Protein AF-C3Y7S8-F1 (afdb_monomer)

Radius of gyration: 13.26 Å; Cα contacts (8 Å, |Δi|>4): 132; chains: 1; bounding box: 31×28×32 Å

Secondary structure (DSSP, 8-state):
--EEEE-TTS-EE---TTPPTT-SS-HHHHTT-SSTTSGGGS-SSS----------GGGPSP-EEEE----STT-------PPP----

Sequence (88 aa):
PYAWWVTWDGRQADYWGGASPGSGQCACGQSGTCSGRCNCAVNNSTWREDSGFLSHKDDLPVTQLRFGDTGDSGEEGYYTLGKLICYP

Foldseek 3Di:
DQKFFAFPVGDTFQEDAPDDTPLNAYNCLVVVNEDHRHVVVDPDLDDDDGDHDPPPPRRDDTPDIGHHPQPDPSDDDDDDDDDDDDDD

Organism: Branchios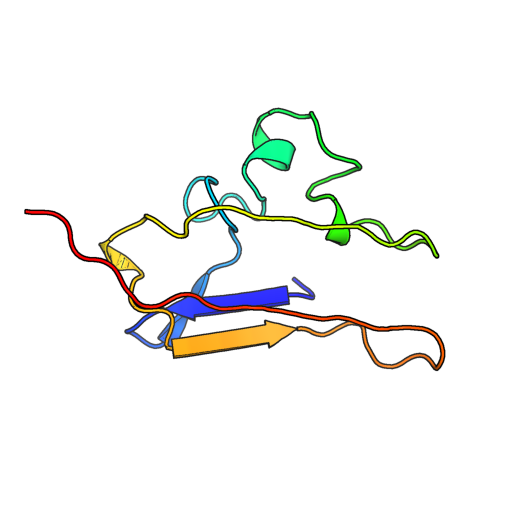toma floridae (NCBI:txid7739)

Mean predicted aligned error: 2.87 Å

Solvent-accessible surface area (backbone atoms only — not comparable to full-atom values): 5693 Å² total; per-residue (Å²): 127,58,53,40,36,24,23,63,87,70,45,82,40,50,37,38,21,66,33,56,88,80,61,62,22,22,37,42,23,78,70,64,75,32,58,63,53,24,37,68,71,50,96,64,100,65,93,63,72,75,76,65,54,84,72,64,67,94,44,50,55,76,71,45,81,45,80,52,87,61,84,55,101,84,47,81,87,86,87,86,81,79,80,89,81,84,78,136

Structure (mmCIF, N/CA/C/O backbone):
data_AF-C3Y7S8-F1
#
_entry.id   AF-C3Y7S8-F1
#
loop_
_atom_site.group_PDB
_atom_site.id
_atom_site.type_symbol
_atom_site.label_atom_id
_atom_site.label_alt_id
_atom_site.label_comp_id
_atom_site.label_asym_id
_atom_site.label_entity_id
_atom_site.label_seq_id
_atom_site.pdbx_PDB_ins_code
_atom_site.Cartn_x
_atom_site.Cartn_y
_atom_site.Cartn_z
_atom_site.occupancy
_atom_site.B_iso_or_equiv
_atom_site.auth_seq_id
_atom_site.auth_comp_id
_atom_site.auth_asym_id
_atom_site.auth_atom_id
_atom_site.pdbx_PDB_model_num
ATOM 1 N N . PRO A 1 1 ? -5.102 -11.027 -7.411 1.00 75.12 1 PRO A N 1
ATOM 2 C CA . PRO A 1 1 ? -4.097 -9.937 -7.370 1.00 75.12 1 PRO A CA 1
ATOM 3 C C . PRO A 1 1 ? -2.801 -10.505 -6.792 1.00 75.12 1 PRO A C 1
ATOM 5 O O . PRO A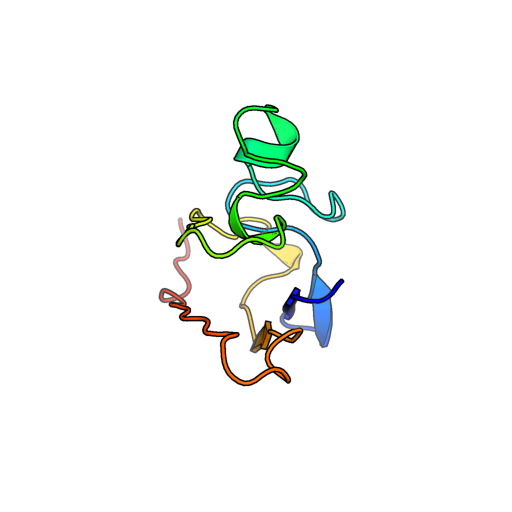 1 1 ? -2.890 -11.389 -5.945 1.00 75.12 1 PRO A O 1
ATOM 8 N N . TYR A 1 2 ? -1.638 -10.046 -7.255 1.00 88.44 2 TYR A N 1
ATOM 9 C CA . TYR A 1 2 ? -0.351 -10.517 -6.727 1.00 88.44 2 TYR A CA 1
ATOM 10 C C . TYR A 1 2 ? 0.003 -9.875 -5.382 1.00 88.44 2 TYR A C 1
ATOM 12 O O . TYR A 1 2 ? 0.734 -10.466 -4.601 1.00 88.44 2 TYR A O 1
ATOM 20 N N . ALA A 1 3 ? -0.591 -8.721 -5.067 1.00 93.25 3 ALA A N 1
ATOM 21 C CA . ALA A 1 3 ? -0.489 -8.080 -3.764 1.00 93.25 3 ALA A CA 1
ATOM 22 C C . ALA A 1 3 ? -1.872 -7.684 -3.231 1.00 93.25 3 ALA A C 1
ATOM 24 O O . ALA A 1 3 ? -2.729 -7.229 -3.993 1.00 93.25 3 ALA A O 1
ATOM 25 N N . TRP A 1 4 ? -2.089 -7.858 -1.929 1.00 96.38 4 TRP A N 1
ATOM 26 C CA . TRP A 1 4 ? -3.288 -7.410 -1.215 1.00 96.38 4 TRP A CA 1
ATOM 27 C C . TRP A 1 4 ? -3.001 -7.237 0.280 1.00 96.38 4 TRP A C 1
ATOM 29 O O . TRP A 1 4 ? -1.970 -7.684 0.791 1.00 96.38 4 TRP A O 1
ATOM 39 N N . TRP A 1 5 ? -3.930 -6.620 1.003 1.00 97.88 5 TRP A N 1
ATOM 40 C CA . TRP A 1 5 ? -3.895 -6.569 2.462 1.00 97.88 5 TRP A CA 1
ATOM 41 C C . TRP A 1 5 ? -5.135 -7.230 3.058 1.00 97.88 5 TRP A C 1
ATOM 43 O O . TRP A 1 5 ? -6.125 -7.483 2.369 1.00 97.88 5 TRP A O 1
ATOM 53 N N . VAL A 1 6 ? -5.042 -7.604 4.330 1.00 98.44 6 VAL A N 1
ATOM 54 C CA . VAL A 1 6 ? -6.101 -8.325 5.040 1.00 98.44 6 VAL A CA 1
ATOM 55 C C . VAL A 1 6 ? -6.722 -7.405 6.081 1.00 98.44 6 VAL A C 1
ATOM 57 O O . VAL A 1 6 ? -6.004 -6.788 6.874 1.00 98.44 6 VAL A O 1
ATOM 60 N N . THR A 1 7 ? -8.048 -7.311 6.054 1.00 98.50 7 THR A N 1
ATOM 61 C CA . THR A 1 7 ? -8.854 -6.494 6.967 1.00 98.50 7 THR A CA 1
ATOM 62 C C . THR A 1 7 ? -8.878 -7.088 8.379 1.00 98.50 7 THR A C 1
ATOM 64 O O . THR A 1 7 ? -8.391 -8.201 8.621 1.00 98.50 7 THR A O 1
ATOM 67 N N . TRP A 1 8 ? -9.455 -6.357 9.335 1.00 98.12 8 TRP A N 1
ATOM 68 C CA . TRP A 1 8 ? -9.583 -6.808 10.728 1.00 98.12 8 TRP A CA 1
ATOM 69 C C . TRP A 1 8 ? -10.398 -8.101 10.886 1.00 98.12 8 TRP A C 1
ATOM 71 O O . TRP A 1 8 ? -10.116 -8.897 11.780 1.00 98.12 8 TRP A O 1
ATOM 81 N N . ASP A 1 9 ? -11.375 -8.324 10.006 1.00 98.38 9 ASP A N 1
ATOM 82 C CA . ASP A 1 9 ? -12.250 -9.500 9.975 1.00 98.38 9 ASP A CA 1
ATOM 83 C C . ASP A 1 9 ? -11.765 -10.594 9.007 1.00 98.38 9 ASP A C 1
ATOM 85 O O . ASP A 1 9 ? -12.478 -11.562 8.745 1.00 98.38 9 ASP A O 1
ATOM 89 N N . GLY A 1 10 ? -10.540 -10.475 8.485 1.00 98.19 10 GLY A N 1
ATOM 90 C CA . GLY A 1 10 ? -9.907 -11.510 7.667 1.00 98.19 10 GLY A CA 1
ATOM 91 C C . GLY A 1 10 ? -10.292 -11.494 6.187 1.00 98.19 10 GLY A C 1
ATOM 92 O O . GLY A 1 10 ? -9.863 -12.380 5.443 1.00 98.19 10 GLY A O 1
ATOM 93 N N . ARG A 1 11 ? -11.068 -10.505 5.729 1.00 97.94 11 ARG A N 1
ATOM 94 C CA . ARG A 1 11 ? -11.351 -10.325 4.302 1.00 97.94 11 ARG A CA 1
ATOM 95 C C . ARG A 1 11 ? -10.114 -9.820 3.570 1.00 97.94 11 ARG A C 1
ATOM 97 O O . ARG A 1 11 ? -9.249 -9.137 4.115 1.00 97.94 11 ARG A O 1
ATOM 104 N N . GLN A 1 12 ? -10.047 -10.159 2.292 1.00 97.69 12 GLN A N 1
ATOM 105 C CA . GLN A 1 12 ? -9.049 -9.622 1.382 1.00 97.69 12 GLN A CA 1
ATOM 106 C C . GLN A 1 12 ? -9.507 -8.255 0.860 1.00 97.69 12 GLN A C 1
ATOM 108 O O . GLN A 1 12 ? -10.581 -8.152 0.271 1.00 97.69 12 GLN A O 1
ATOM 113 N N . ALA A 1 13 ? -8.663 -7.239 1.031 1.00 97.62 13 ALA A N 1
ATOM 114 C CA . ALA A 1 13 ? -8.815 -5.916 0.442 1.00 97.62 13 ALA A CA 1
ATOM 115 C C . ALA A 1 13 ? -7.777 -5.723 -0.675 1.00 97.62 13 ALA A C 1
ATOM 117 O O . ALA A 1 13 ? -6.578 -5.933 -0.484 1.00 97.62 13 ALA A O 1
ATOM 118 N N . ASP A 1 14 ? -8.247 -5.358 -1.867 1.00 95.12 14 ASP A N 1
ATOM 119 C CA . ASP A 1 14 ? -7.465 -5.309 -3.110 1.00 95.12 14 ASP A CA 1
ATOM 120 C C . ASP A 1 14 ? -7.171 -3.886 -3.614 1.00 95.12 14 ASP A C 1
ATOM 122 O O . ASP A 1 14 ? -6.584 -3.706 -4.681 1.00 95.12 14 ASP A O 1
ATOM 126 N N . TYR A 1 15 ? -7.563 -2.877 -2.843 1.00 96.50 15 TYR A N 1
ATOM 127 C CA . TYR A 1 15 ? -7.321 -1.465 -3.104 1.00 96.50 15 TYR A CA 1
ATOM 128 C C . TYR A 1 15 ? -6.217 -0.937 -2.183 1.00 96.50 15 TYR A C 1
ATOM 130 O O . TYR A 1 15 ? -6.027 -1.434 -1.074 1.00 96.50 15 TYR A O 1
ATOM 138 N N . TRP A 1 16 ? -5.491 0.082 -2.625 1.00 96.44 16 TRP A N 1
ATOM 139 C CA . TRP A 1 16 ? -4.311 0.608 -1.936 1.00 96.44 16 TRP A CA 1
ATOM 140 C C . TRP A 1 16 ? -4.472 2.087 -1.579 1.00 96.44 16 TRP A C 1
ATOM 142 O O . TRP A 1 16 ? -5.534 2.672 -1.782 1.00 96.44 16 TRP A O 1
ATOM 152 N N . GLY A 1 17 ? -3.429 2.685 -0.996 1.00 95.81 17 GLY A N 1
ATOM 153 C CA . GLY A 1 17 ? -3.448 4.035 -0.433 1.00 95.81 17 GLY A CA 1
ATOM 154 C C . GLY A 1 17 ? -4.225 5.060 -1.271 1.00 95.81 17 GLY A C 1
ATOM 155 O O . GLY A 1 17 ? -3.945 5.254 -2.453 1.00 95.81 17 GLY A O 1
ATOM 156 N N . GLY A 1 18 ? -5.215 5.701 -0.643 1.00 95.25 18 GLY A N 1
ATOM 157 C CA . GLY A 1 18 ? -6.072 6.732 -1.233 1.00 95.25 18 GLY A CA 1
ATOM 158 C C . GLY A 1 18 ? -7.106 6.247 -2.257 1.00 95.25 18 GLY A C 1
ATOM 159 O O . GLY A 1 18 ? -7.840 7.082 -2.781 1.00 95.25 18 GLY A O 1
ATOM 160 N N . ALA A 1 19 ? -7.191 4.944 -2.537 1.00 96.88 19 ALA A N 1
ATOM 161 C CA . ALA A 1 19 ? -8.170 4.402 -3.469 1.00 96.88 19 ALA A CA 1
ATOM 162 C C . ALA A 1 19 ? -9.499 4.013 -2.811 1.00 96.88 19 ALA A C 1
ATOM 164 O O . ALA A 1 19 ? -9.575 3.742 -1.612 1.00 96.88 19 ALA A O 1
ATOM 165 N N . SER A 1 20 ? -10.558 3.938 -3.618 1.00 96.69 20 SER A N 1
ATOM 166 C CA . SER A 1 20 ? -11.871 3.454 -3.176 1.00 96.69 20 SER A CA 1
ATOM 167 C C . SER A 1 20 ? -11.861 1.940 -2.884 1.00 96.69 20 SER A C 1
ATOM 169 O O . SER A 1 20 ? -11.228 1.194 -3.642 1.00 96.69 20 SER A O 1
ATOM 171 N N . PRO A 1 21 ? -12.596 1.459 -1.859 1.00 96.56 21 PRO A N 1
ATOM 172 C CA . PRO A 1 21 ? -12.752 0.030 -1.589 1.00 96.56 21 PRO A CA 1
ATOM 173 C C . PRO A 1 21 ? -13.235 -0.763 -2.806 1.00 96.56 21 PRO A C 1
ATOM 175 O O . PRO A 1 21 ? -14.123 -0.313 -3.529 1.00 96.56 21 PRO A O 1
ATOM 178 N N . GLY A 1 22 ? -12.633 -1.930 -3.0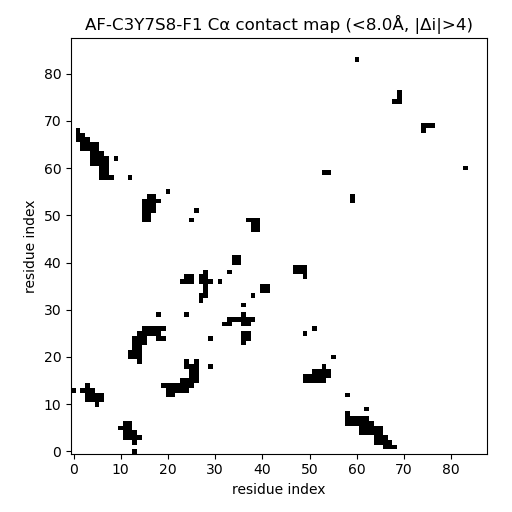49 1.00 94.75 22 GLY A N 1
ATOM 179 C CA . GLY A 1 22 ? -12.962 -2.804 -4.184 1.00 94.75 22 GLY A CA 1
ATOM 180 C C . GLY A 1 22 ? -12.517 -2.286 -5.557 1.00 94.75 22 GLY A C 1
ATOM 181 O O . GLY A 1 22 ? -12.866 -2.873 -6.579 1.00 94.75 22 GLY A O 1
ATOM 182 N N . SER A 1 23 ? -11.765 -1.181 -5.620 1.00 95.75 23 SER A N 1
ATOM 183 C CA . SER A 1 23 ? -11.304 -0.615 -6.895 1.00 95.75 23 SER A CA 1
ATOM 184 C C . SER A 1 23 ? -10.218 -1.443 -7.585 1.00 95.75 23 SER A C 1
ATOM 186 O O . SER A 1 23 ? -9.955 -1.209 -8.768 1.00 95.75 23 SER A O 1
ATOM 188 N N . GLY A 1 24 ? -9.558 -2.357 -6.861 1.00 95.25 24 GLY A N 1
ATOM 189 C CA . GLY A 1 24 ? -8.396 -3.100 -7.356 1.00 95.25 24 GLY A CA 1
ATOM 190 C C . GLY A 1 24 ? -7.205 -2.207 -7.736 1.00 95.25 24 GLY A C 1
ATOM 191 O O . GLY A 1 24 ? -6.384 -2.606 -8.567 1.00 95.25 24 GLY A O 1
ATOM 192 N N . GLN A 1 25 ? -7.170 -0.969 -7.230 1.00 96.06 25 GLN A N 1
ATOM 193 C CA . GLN A 1 25 ? -6.264 0.103 -7.645 1.00 96.06 25 GLN A CA 1
ATOM 194 C C . GLN A 1 25 ? -5.738 0.887 -6.434 1.00 96.06 25 GLN A C 1
ATOM 196 O O . GLN A 1 25 ? -6.198 0.732 -5.307 1.00 96.06 25 GLN A O 1
ATOM 201 N N . CYS A 1 26 ? -4.766 1.750 -6.686 1.00 96.56 26 CYS A N 1
ATOM 202 C CA . CYS A 1 26 ? -4.239 2.796 -5.809 1.00 96.56 26 CYS A CA 1
ATOM 203 C C . CYS A 1 26 ? -4.761 4.156 -6.299 1.00 96.56 26 CYS A C 1
ATOM 205 O O . CYS A 1 26 ? -5.319 4.252 -7.398 1.00 96.56 26 CYS A O 1
ATOM 207 N N . ALA A 1 27 ? -4.573 5.218 -5.507 1.00 96.62 27 ALA A N 1
ATOM 208 C CA . ALA A 1 27 ? -5.092 6.551 -5.834 1.00 96.62 27 ALA A CA 1
ATOM 209 C C . ALA A 1 27 ? -4.726 7.006 -7.257 1.00 96.62 27 ALA A C 1
ATOM 211 O O . ALA A 1 27 ? -5.585 7.443 -8.021 1.00 96.62 27 ALA A O 1
ATOM 212 N N . CYS A 1 28 ? -3.460 6.835 -7.639 1.00 97.06 28 CYS A N 1
ATOM 213 C CA . CYS A 1 28 ? -2.965 7.237 -8.950 1.00 97.06 28 CYS A CA 1
ATOM 214 C C . CYS A 1 28 ? -3.504 6.383 -10.114 1.00 97.06 28 CYS A C 1
ATOM 216 O O . CYS A 1 28 ? -3.537 6.847 -11.254 1.00 97.06 28 CYS A O 1
ATOM 218 N N . GLY A 1 29 ? -3.915 5.140 -9.842 1.00 96.75 29 GLY A N 1
ATOM 219 C CA . GLY A 1 29 ? -4.595 4.280 -10.806 1.00 96.75 29 GLY A CA 1
ATOM 220 C C . GLY A 1 29 ? -5.969 4.833 -11.146 1.00 96.75 29 GLY A C 1
ATOM 221 O O . GLY A 1 29 ? -6.306 4.997 -12.315 1.00 96.75 29 GLY A O 1
ATOM 222 N N . GLN A 1 30 ? -6.717 5.238 -10.116 1.00 96.81 30 GLN A N 1
ATOM 223 C CA . GLN A 1 30 ? -8.024 5.865 -10.297 1.00 96.81 30 GLN A CA 1
ATOM 224 C C . GLN A 1 30 ? -7.938 7.231 -10.991 1.00 96.81 30 GLN A C 1
ATOM 226 O O . GLN A 1 30 ? -8.833 7.568 -11.762 1.00 96.81 30 GLN A O 1
ATOM 231 N N . SER A 1 31 ? -6.875 8.010 -10.757 1.00 97.19 31 SER A N 1
ATOM 232 C CA . SER A 1 31 ? -6.653 9.281 -11.464 1.00 97.19 31 SER A CA 1
ATOM 233 C C . SER A 1 31 ? -5.967 9.131 -12.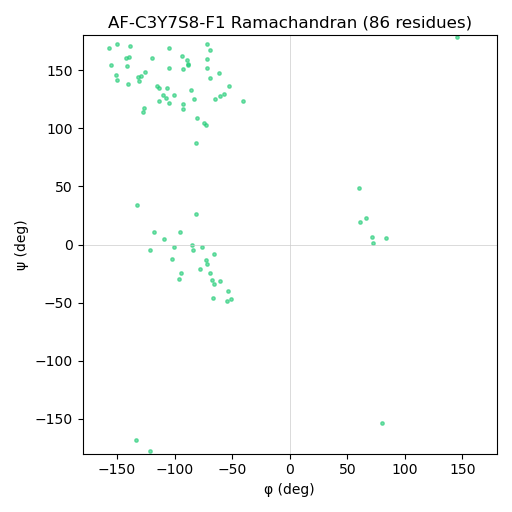825 1.00 97.19 31 SER A C 1
ATOM 235 O O . SER A 1 31 ? -5.811 10.129 -13.526 1.00 97.19 31 SER A O 1
ATOM 237 N N . GLY A 1 32 ? -5.540 7.924 -13.212 1.00 96.94 32 GLY A N 1
ATOM 238 C CA . GLY A 1 32 ? -4.837 7.677 -14.476 1.00 96.94 32 GLY A CA 1
ATOM 239 C C . GLY A 1 32 ? -3.453 8.329 -14.565 1.00 96.94 32 GLY A C 1
ATOM 240 O O . GLY A 1 32 ? -2.960 8.582 -15.660 1.00 96.94 32 GLY A O 1
ATOM 241 N N . THR A 1 33 ? -2.827 8.633 -13.427 1.00 96.81 33 THR A N 1
ATOM 242 C CA . THR A 1 33 ? -1.515 9.302 -13.355 1.00 96.81 33 THR A CA 1
ATOM 243 C C . THR A 1 33 ? -0.364 8.337 -13.083 1.00 96.81 33 THR A C 1
ATOM 245 O O . THR A 1 33 ? 0.788 8.759 -13.011 1.00 96.81 33 THR A O 1
ATOM 248 N N . CYS A 1 34 ? -0.666 7.052 -12.905 1.00 96.12 34 CYS A N 1
ATOM 249 C CA . CYS A 1 34 ? 0.315 5.998 -12.696 1.00 96.12 34 CYS A CA 1
ATOM 250 C C . CYS A 1 34 ? 0.721 5.297 -13.989 1.00 96.12 34 CYS A C 1
ATOM 252 O O . CYS A 1 34 ? 0.022 5.328 -15.002 1.00 96.12 34 CYS A O 1
ATOM 254 N N . SER A 1 35 ? 1.851 4.593 -13.930 1.00 93.94 35 SER A N 1
ATOM 255 C CA . SER A 1 35 ? 2.147 3.583 -14.944 1.00 93.94 35 SER A CA 1
ATOM 256 C C . SER A 1 35 ? 1.224 2.383 -14.694 1.00 93.94 35 SER A C 1
ATOM 258 O O . SER A 1 35 ? 1.456 1.635 -13.759 1.00 93.94 35 SER A O 1
ATOM 260 N N . GLY A 1 36 ? 0.154 2.208 -15.474 1.00 92.06 36 GLY A N 1
ATOM 261 C CA . GLY A 1 36 ? -0.790 1.089 -15.309 1.00 92.06 36 GLY A CA 1
ATOM 262 C C . GLY A 1 36 ? -1.828 1.281 -14.190 1.00 92.06 36 GLY A C 1
ATOM 263 O O . GLY A 1 36 ? -2.202 2.404 -13.868 1.00 92.06 36 GLY A O 1
ATOM 264 N N . ARG A 1 37 ? -2.333 0.172 -13.614 1.00 93.62 37 ARG A N 1
ATOM 265 C CA . ARG A 1 37 ? -3.335 0.206 -12.518 1.00 93.62 37 ARG A CA 1
ATOM 266 C C . ARG A 1 37 ? -2.775 0.781 -11.218 1.00 93.62 37 ARG A C 1
ATOM 268 O O . ARG A 1 37 ? -3.526 1.352 -10.441 1.00 93.62 37 ARG A O 1
ATOM 275 N N . CYS A 1 38 ? -1.483 0.574 -11.005 1.00 95.81 38 CYS A N 1
ATOM 276 C CA . CYS A 1 38 ? -0.651 1.113 -9.942 1.00 95.81 38 CYS A CA 1
ATOM 277 C C . CYS A 1 38 ? 0.785 1.119 -10.427 1.00 95.81 38 CYS A C 1
ATOM 279 O O . CYS A 1 38 ? 1.120 0.288 -11.272 1.00 95.81 38 CYS A O 1
ATOM 281 N N . ASN A 1 39 ? 1.629 1.999 -9.892 1.00 96.19 39 ASN A N 1
ATOM 282 C CA . ASN A 1 39 ? 3.024 2.069 -10.311 1.00 96.19 39 ASN A CA 1
ATOM 283 C C . ASN A 1 39 ? 3.697 0.695 -10.183 1.00 96.19 39 ASN A C 1
ATOM 285 O O . ASN A 1 39 ? 4.274 0.209 -11.152 1.00 96.19 39 ASN A O 1
ATOM 289 N N . CYS A 1 40 ? 3.550 0.019 -9.044 1.00 94.31 40 CYS A N 1
ATOM 290 C CA . CYS A 1 40 ? 4.150 -1.294 -8.797 1.00 94.31 40 CYS A CA 1
ATOM 291 C C . CYS A 1 40 ? 3.433 -2.456 -9.507 1.00 94.31 40 CYS A C 1
ATOM 293 O O . CYS A 1 40 ? 3.878 -3.592 -9.409 1.00 94.31 40 CYS A O 1
ATOM 295 N N . ALA A 1 41 ? 2.340 -2.205 -10.237 1.00 93.12 41 ALA A N 1
ATOM 296 C CA . ALA A 1 41 ? 1.657 -3.234 -11.028 1.00 93.12 41 ALA A CA 1
ATOM 297 C C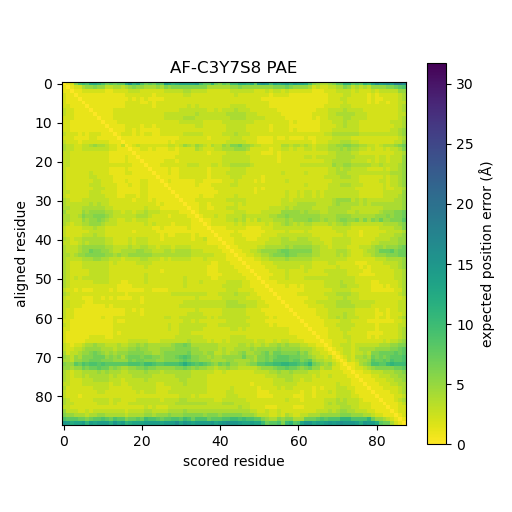 . ALA A 1 41 ? 2.278 -3.438 -12.424 1.00 93.12 41 ALA A C 1
ATOM 299 O O . ALA A 1 41 ? 1.780 -4.247 -13.209 1.00 93.12 41 ALA A O 1
ATOM 300 N N . VAL A 1 42 ? 3.325 -2.684 -12.770 1.00 93.62 42 VAL A N 1
ATOM 301 C CA . VAL A 1 42 ? 4.032 -2.803 -14.050 1.00 93.62 42 VAL A CA 1
ATOM 302 C C . VAL A 1 42 ? 5.206 -3.758 -13.908 1.00 93.62 42 VAL A C 1
ATOM 304 O O . VAL A 1 42 ? 6.130 -3.486 -13.148 1.00 93.62 42 VAL A O 1
ATOM 307 N N . ASN A 1 43 ? 5.207 -4.823 -14.709 1.00 91.19 43 ASN A N 1
ATOM 308 C CA . ASN A 1 43 ? 6.299 -5.790 -14.756 1.00 91.19 43 ASN A CA 1
ATOM 309 C C . ASN A 1 43 ? 7.445 -5.280 -15.650 1.00 91.19 43 ASN A C 1
ATOM 311 O O . ASN A 1 43 ? 7.468 -5.516 -16.861 1.00 91.19 43 ASN A O 1
ATOM 315 N N . ASN A 1 44 ? 8.363 -4.509 -15.069 1.00 91.50 44 ASN A N 1
ATOM 316 C CA . ASN A 1 44 ? 9.634 -4.158 -15.694 1.00 91.50 44 ASN A CA 1
ATOM 317 C C . ASN A 1 44 ? 10.721 -3.935 -14.622 1.00 91.50 44 ASN A C 1
A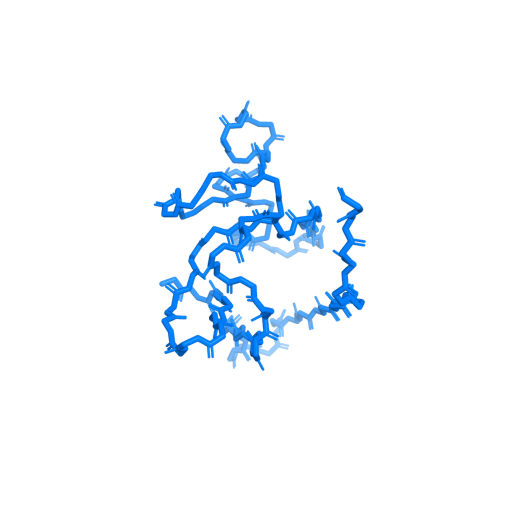TOM 319 O O . ASN A 1 44 ? 10.428 -3.844 -13.437 1.00 91.50 44 ASN A O 1
ATOM 323 N N . SER A 1 45 ? 11.976 -3.765 -15.038 1.00 90.88 45 SER A N 1
ATOM 324 C CA . SER A 1 45 ? 13.119 -3.604 -14.123 1.00 90.88 45 SER A CA 1
ATOM 325 C C . SER A 1 45 ? 13.301 -2.179 -13.568 1.00 90.88 45 SER A C 1
ATOM 327 O O . SER A 1 45 ? 14.422 -1.753 -13.297 1.00 90.88 45 SER A O 1
ATOM 329 N N . THR A 1 46 ? 12.231 -1.384 -13.472 1.00 94.31 46 THR A N 1
ATOM 330 C CA . THR A 1 46 ? 12.276 -0.021 -12.920 1.00 94.31 46 THR A CA 1
ATOM 331 C C . THR A 1 46 ? 11.678 -0.007 -11.521 1.00 94.31 46 THR A C 1
ATOM 333 O O . THR A 1 46 ? 10.496 -0.308 -11.361 1.00 94.31 46 THR A O 1
ATOM 336 N N . TRP A 1 47 ? 12.464 0.426 -10.531 1.00 95.19 47 TRP A N 1
ATOM 337 C CA . TRP A 1 47 ? 11.966 0.679 -9.180 1.00 95.19 47 TRP A CA 1
ATOM 338 C C . TRP A 1 47 ? 10.820 1.686 -9.203 1.00 95.19 47 TRP A C 1
ATOM 340 O O . TRP A 1 47 ? 10.918 2.764 -9.795 1.00 95.19 47 TRP A O 1
ATOM 350 N N . ARG A 1 48 ? 9.724 1.313 -8.551 1.00 96.00 48 ARG A N 1
ATOM 351 C CA . ARG A 1 48 ? 8.500 2.096 -8.466 1.00 96.00 48 ARG A CA 1
ATOM 352 C C . ARG A 1 48 ? 7.919 2.003 -7.068 1.00 96.00 48 ARG A C 1
ATOM 354 O O . ARG A 1 48 ? 8.264 1.110 -6.301 1.00 96.00 48 ARG A O 1
ATOM 361 N N . GLU A 1 49 ? 7.049 2.953 -6.760 1.00 95.62 49 GLU A N 1
ATOM 362 C CA . GLU A 1 49 ? 6.402 3.058 -5.463 1.00 95.62 49 GLU A CA 1
ATOM 363 C C . GLU A 1 49 ? 4.938 3.458 -5.645 1.00 95.62 49 GLU A C 1
ATOM 365 O O . GLU A 1 49 ? 4.607 4.348 -6.437 1.00 95.62 49 GLU A O 1
ATOM 370 N N . ASP A 1 50 ? 4.074 2.816 -4.867 1.00 96.00 50 ASP A N 1
ATOM 371 C CA . ASP A 1 50 ? 2.737 3.295 -4.552 1.00 96.00 50 ASP A CA 1
ATOM 372 C C . ASP A 1 50 ? 2.699 3.629 -3.058 1.00 96.00 50 ASP A C 1
ATOM 374 O O . ASP A 1 50 ? 3.171 2.855 -2.225 1.00 96.00 50 ASP A O 1
ATOM 378 N N . SER A 1 51 ? 2.124 4.775 -2.704 1.00 95.69 51 SER A N 1
ATOM 379 C CA . SER A 1 51 ? 2.022 5.224 -1.317 1.00 95.69 51 SER A CA 1
ATOM 380 C C . SER A 1 51 ? 0.691 5.925 -1.053 1.00 95.69 51 SER A C 1
ATOM 382 O O . SER A 1 51 ? -0.017 6.344 -1.971 1.00 95.69 51 SER A O 1
ATOM 384 N N . GLY A 1 52 ? 0.313 6.014 0.222 1.00 96.12 52 GLY A N 1
ATOM 385 C CA . GLY A 1 52 ? -0.911 6.681 0.657 1.00 96.12 52 GLY A CA 1
ATOM 386 C C . GLY A 1 52 ? -1.568 6.008 1.858 1.00 96.12 52 GLY A C 1
ATOM 387 O O . GLY A 1 52 ? -1.108 4.983 2.357 1.00 96.12 52 GLY A O 1
ATOM 388 N N . PHE A 1 53 ? -2.673 6.592 2.322 1.00 96.38 53 PHE A N 1
ATOM 389 C CA . PHE A 1 53 ? -3.424 6.081 3.468 1.00 96.38 53 PHE A CA 1
ATOM 390 C C . PHE A 1 53 ? -4.440 5.017 3.063 1.00 96.38 53 PHE A C 1
ATOM 392 O O . PHE A 1 53 ? -5.252 5.232 2.164 1.00 96.38 53 PHE A O 1
ATOM 399 N N . LEU A 1 54 ? -4.466 3.911 3.801 1.00 97.31 54 LEU A N 1
ATOM 400 C CA . LEU A 1 54 ? -5.640 3.049 3.881 1.00 97.31 54 LEU A CA 1
ATOM 401 C C . LEU A 1 54 ? -6.604 3.698 4.878 1.00 97.31 54 LEU A C 1
ATOM 403 O O . LEU A 1 54 ? -6.297 3.773 6.065 1.00 97.31 54 LEU A O 1
ATOM 407 N N . SER A 1 55 ? -7.718 4.245 4.391 1.00 95.38 55 SER A N 1
ATOM 408 C CA . SER A 1 55 ? -8.593 5.134 5.175 1.00 95.38 55 SER A CA 1
ATOM 409 C C . SER A 1 55 ? -10.034 4.645 5.321 1.00 95.38 55 SER A C 1
ATOM 411 O O . SER A 1 55 ? -10.818 5.264 6.041 1.00 95.38 55 SER A O 1
ATOM 413 N N . HIS A 1 56 ? -10.410 3.539 4.671 1.00 96.50 56 HIS A N 1
ATOM 414 C CA . HIS A 1 56 ? -11.753 2.987 4.825 1.00 96.50 56 HIS A CA 1
ATOM 415 C C . HIS A 1 56 ? -11.891 2.307 6.190 1.00 96.50 56 HIS A C 1
ATOM 417 O O . HIS A 1 56 ? -11.359 1.223 6.423 1.00 96.50 56 HIS A O 1
ATOM 423 N N . LYS A 1 57 ? -12.587 2.991 7.099 1.00 95.69 57 LYS A N 1
ATOM 424 C CA . LYS A 1 57 ? -12.680 2.644 8.519 1.00 95.69 57 LYS A CA 1
ATOM 425 C C . LYS A 1 57 ? -13.138 1.207 8.773 1.00 95.69 57 LYS A C 1
ATOM 427 O O . LYS A 1 57 ? -12.589 0.566 9.661 1.00 95.69 57 LYS A O 1
ATOM 432 N N . ASP A 1 58 ? -14.097 0.719 7.994 1.00 96.69 58 ASP A N 1
ATOM 433 C CA . ASP A 1 58 ? -14.742 -0.579 8.227 1.00 96.69 58 ASP A CA 1
ATOM 434 C C . ASP A 1 58 ? -13.839 -1.777 7.891 1.00 96.69 58 ASP A C 1
ATOM 436 O O . ASP A 1 58 ? -14.120 -2.899 8.310 1.00 96.69 58 ASP A O 1
ATOM 440 N N . ASP A 1 59 ? -12.727 -1.535 7.192 1.00 98.00 59 ASP A N 1
ATOM 441 C CA . ASP A 1 59 ? -11.742 -2.551 6.818 1.00 98.00 59 ASP A CA 1
ATOM 442 C C . ASP A 1 59 ? -10.480 -2.514 7.707 1.00 98.00 59 ASP A C 1
ATOM 444 O O . ASP A 1 59 ? -9.686 -3.455 7.703 1.00 98.00 59 ASP A O 1
ATOM 448 N N . LEU A 1 60 ? -10.296 -1.464 8.515 1.00 97.88 60 LEU A N 1
ATOM 449 C CA . LEU A 1 60 ? -9.138 -1.285 9.400 1.00 97.88 60 LEU A CA 1
ATOM 450 C C . LEU A 1 60 ? -9.341 -1.934 10.785 1.00 97.88 60 LEU A C 1
ATOM 452 O O . LEU A 1 60 ? -10.473 -2.021 11.257 1.00 97.88 60 LEU A O 1
ATO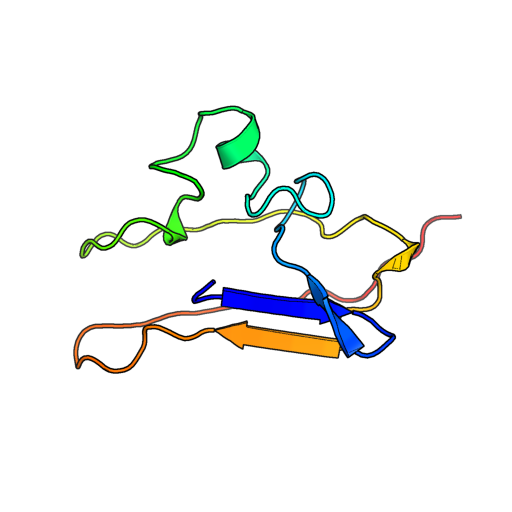M 456 N N . PRO A 1 61 ? -8.259 -2.297 11.508 1.00 98.06 61 PRO A N 1
ATOM 457 C CA . PRO A 1 61 ? -6.849 -2.235 11.107 1.00 98.06 61 PRO A CA 1
ATOM 458 C C . PRO A 1 61 ? -6.448 -3.271 10.053 1.00 98.06 61 PRO A C 1
ATOM 460 O O . PRO A 1 61 ? -7.053 -4.331 9.931 1.00 98.06 61 PRO A O 1
ATOM 463 N N . VAL A 1 62 ? -5.343 -2.986 9.360 1.00 98.31 62 VAL A N 1
ATOM 464 C CA . VAL A 1 62 ? -4.631 -3.984 8.555 1.00 98.31 62 VAL A CA 1
ATOM 465 C C . VAL A 1 62 ? -4.074 -5.061 9.482 1.00 98.31 62 VAL A C 1
ATOM 467 O O . VAL A 1 62 ? -3.318 -4.752 10.404 1.00 98.31 62 VAL A O 1
ATOM 470 N N . THR A 1 63 ? -4.405 -6.324 9.226 1.00 98.31 63 THR A N 1
ATOM 471 C CA . THR A 1 63 ? -3.876 -7.459 9.997 1.00 98.31 63 THR A CA 1
ATOM 472 C C . THR A 1 63 ? -2.676 -8.106 9.320 1.00 98.31 63 THR A C 1
ATOM 474 O O . THR A 1 63 ? -1.807 -8.649 10.002 1.00 98.31 63 THR A O 1
ATOM 477 N N . GLN A 1 64 ? -2.611 -8.065 7.985 1.00 98.12 64 GLN A N 1
ATOM 478 C CA . GL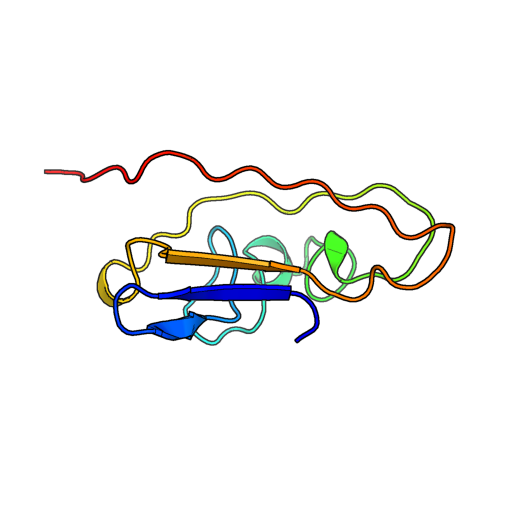N A 1 64 ? -1.531 -8.657 7.194 1.00 98.12 64 GLN A CA 1
ATOM 479 C C . GLN A 1 64 ? -1.333 -7.882 5.890 1.00 98.12 64 GLN A C 1
ATOM 481 O O . GLN A 1 64 ? -2.300 -7.432 5.275 1.00 98.12 64 GLN A O 1
ATOM 486 N N . LEU A 1 65 ? -0.083 -7.803 5.438 1.00 97.44 65 LEU A N 1
ATOM 487 C CA . LEU A 1 65 ? 0.264 -7.450 4.065 1.00 97.44 65 LEU A CA 1
ATOM 488 C C . LEU A 1 65 ? 0.745 -8.712 3.356 1.00 97.44 65 LEU A C 1
ATOM 490 O O . LEU A 1 65 ? 1.523 -9.480 3.923 1.00 97.44 65 LEU A O 1
ATOM 494 N N . ARG A 1 66 ? 0.261 -8.942 2.139 1.00 96.31 66 ARG A N 1
ATOM 495 C CA . ARG A 1 66 ? 0.601 -10.121 1.346 1.00 96.31 66 ARG A CA 1
ATOM 496 C C . ARG A 1 66 ? 1.082 -9.658 -0.015 1.00 96.31 66 ARG A C 1
ATOM 498 O O . ARG A 1 66 ? 0.314 -9.086 -0.781 1.00 96.31 66 ARG A O 1
ATOM 505 N N . PHE A 1 67 ? 2.354 -9.913 -0.280 1.00 94.25 67 PHE A N 1
ATOM 506 C CA . PHE A 1 67 ? 3.007 -9.641 -1.552 1.00 94.25 67 PHE A CA 1
ATOM 507 C C . PHE A 1 67 ? 3.427 -10.976 -2.166 1.00 94.25 67 PHE A C 1
ATOM 509 O O . PHE A 1 67 ? 3.894 -11.867 -1.456 1.00 94.25 67 PHE A O 1
ATOM 516 N N . GLY A 1 68 ? 3.199 -11.119 -3.462 1.00 92.06 68 GLY A N 1
ATOM 517 C CA . GLY A 1 68 ? 3.624 -12.238 -4.295 1.00 92.06 68 GLY A CA 1
ATOM 518 C C . GLY A 1 68 ? 4.234 -11.707 -5.587 1.00 92.06 68 GLY A C 1
ATOM 519 O O . GLY A 1 68 ? 4.461 -10.504 -5.688 1.00 92.06 68 GLY A O 1
ATOM 520 N N . ASP A 1 69 ? 4.459 -12.596 -6.559 1.00 89.12 69 ASP A N 1
ATOM 521 C CA . ASP A 1 69 ? 5.262 -12.283 -7.759 1.00 89.12 69 ASP A CA 1
ATOM 522 C C . ASP A 1 69 ? 6.698 -11.878 -7.365 1.00 89.12 69 ASP A C 1
ATOM 524 O O . ASP A 1 69 ? 7.205 -10.814 -7.702 1.00 89.12 69 ASP A O 1
ATOM 528 N N . THR A 1 70 ? 7.290 -12.707 -6.496 1.00 87.62 70 THR A N 1
ATOM 529 C CA . THR A 1 70 ? 8.660 -12.568 -5.972 1.00 87.62 70 THR A CA 1
ATOM 530 C C . THR A 1 70 ? 9.413 -13.904 -6.058 1.00 87.62 70 THR A C 1
ATOM 532 O O . THR A 1 70 ? 10.107 -14.303 -5.119 1.00 87.62 70 THR A O 1
ATOM 535 N N . GLY A 1 71 ? 9.133 -14.686 -7.099 1.00 87.25 71 GLY A N 1
ATOM 536 C CA . GLY A 1 71 ? 9.667 -16.031 -7.313 1.00 87.25 71 GLY A CA 1
ATOM 537 C C . GLY A 1 71 ? 10.920 -16.068 -8.187 1.00 87.25 71 GLY A C 1
ATOM 538 O O . GLY A 1 71 ? 11.714 -17.001 -8.049 1.00 87.25 71 GLY A O 1
ATOM 539 N N . ASP A 1 72 ? 11.113 -15.070 -9.048 1.00 90.94 72 ASP A N 1
ATOM 540 C CA . ASP A 1 72 ? 12.257 -14.994 -9.954 1.00 90.94 72 ASP A CA 1
ATOM 541 C C . ASP A 1 72 ? 13.455 -14.277 -9.307 1.00 90.94 72 ASP A C 1
ATOM 543 O O . ASP A 1 72 ? 13.325 -13.440 -8.415 1.00 90.94 72 ASP A O 1
ATOM 547 N N . SER A 1 73 ? 14.672 -14.584 -9.772 1.00 90.31 73 SER A N 1
ATOM 548 C CA . SER A 1 73 ? 15.927 -14.141 -9.135 1.00 90.31 73 SER A CA 1
ATOM 549 C C . SER A 1 73 ? 16.192 -12.630 -9.164 1.00 90.31 73 SER A C 1
ATOM 551 O O . SER A 1 73 ? 17.187 -12.189 -8.596 1.00 90.31 73 SER A O 1
ATOM 553 N N . GLY A 1 74 ? 15.376 -11.861 -9.883 1.00 89.31 74 GLY A N 1
ATOM 554 C CA . GLY A 1 74 ? 15.468 -10.402 -9.975 1.00 89.31 74 GLY A CA 1
ATOM 555 C C . GLY A 1 74 ? 14.229 -9.684 -9.447 1.00 89.31 74 GLY A C 1
ATOM 556 O O . GLY A 1 74 ? 14.078 -8.493 -9.703 1.00 89.31 74 GLY A O 1
ATOM 557 N N . GLU A 1 75 ? 13.320 -10.399 -8.782 1.00 92.69 75 GLU A N 1
ATOM 558 C CA . GLU A 1 75 ? 12.120 -9.806 -8.203 1.00 92.69 75 GLU A CA 1
ATOM 559 C C . GLU A 1 75 ? 12.378 -9.416 -6.753 1.00 92.69 75 GLU A C 1
ATOM 561 O O . GLU A 1 75 ? 12.627 -10.251 -5.882 1.00 92.69 75 GLU A O 1
ATOM 566 N N . GLU A 1 76 ? 12.298 -8.118 -6.489 1.00 92.75 76 GLU A N 1
ATOM 567 C CA . GLU A 1 76 ? 12.518 -7.549 -5.169 1.00 92.75 76 GLU A CA 1
ATOM 568 C C . GLU A 1 76 ? 11.352 -6.631 -4.799 1.00 92.75 76 GLU A C 1
ATOM 570 O O . GLU A 1 76 ? 10.788 -5.927 -5.636 1.00 92.75 76 GLU A O 1
ATOM 575 N N . GLY A 1 77 ? 11.004 -6.604 -3.514 1.00 92.75 77 GLY A N 1
ATOM 576 C CA . GLY A 1 77 ? 9.936 -5.757 -3.004 1.00 92.75 77 GLY A CA 1
ATOM 577 C C . GLY A 1 77 ? 10.191 -5.341 -1.564 1.00 92.75 77 GLY A C 1
ATOM 578 O O . GLY A 1 77 ? 10.663 -6.129 -0.746 1.00 92.75 77 GLY A O 1
ATOM 579 N N . TYR A 1 78 ? 9.845 -4.096 -1.250 1.00 95.00 78 TYR A N 1
ATOM 580 C CA . TYR A 1 78 ? 9.895 -3.545 0.099 1.00 95.00 78 TYR A CA 1
ATOM 581 C C . TYR A 1 78 ? 8.533 -2.974 0.456 1.00 95.00 78 TYR A C 1
ATOM 583 O O . TYR A 1 78 ? 7.819 -2.455 -0.400 1.00 95.00 78 TYR A O 1
ATOM 591 N N . TYR A 1 79 ? 8.181 -3.038 1.734 1.00 95.25 79 TYR A N 1
ATOM 592 C CA . TYR A 1 79 ? 6.942 -2.459 2.222 1.00 95.25 79 TYR A CA 1
ATOM 593 C C . TYR A 1 79 ? 7.143 -1.807 3.580 1.00 95.25 79 TYR A C 1
ATOM 595 O O . TYR A 1 79 ? 7.998 -2.199 4.376 1.00 95.25 79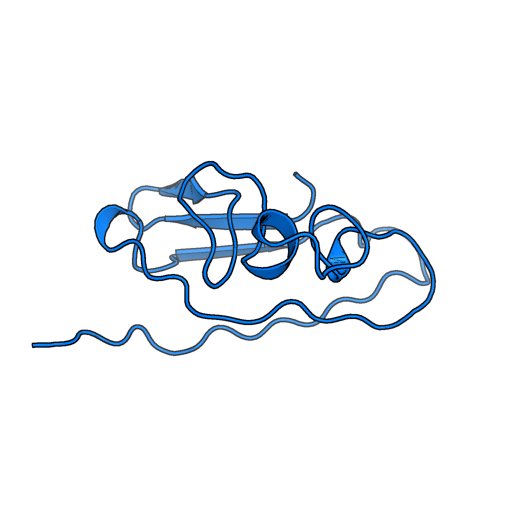 TYR A O 1
ATOM 603 N N . THR A 1 80 ? 6.296 -0.825 3.862 1.00 97.06 80 THR A N 1
ATOM 604 C CA . THR A 1 80 ? 6.147 -0.249 5.193 1.00 97.06 80 THR A CA 1
ATOM 605 C C . THR A 1 80 ? 4.666 -0.174 5.534 1.00 97.06 80 THR A C 1
ATOM 607 O O . THR A 1 80 ? 3.825 0.054 4.666 1.00 97.06 80 THR A O 1
ATOM 610 N N . LEU A 1 81 ? 4.338 -0.394 6.806 1.00 97.69 81 LEU A N 1
ATOM 611 C CA . LEU A 1 81 ? 2.996 -0.192 7.338 1.00 97.69 81 LEU A CA 1
ATOM 612 C C . LEU A 1 81 ? 3.099 0.719 8.555 1.00 97.69 81 LEU A C 1
ATOM 614 O O . LEU A 1 81 ? 3.752 0.385 9.545 1.00 97.69 81 LEU A O 1
ATOM 618 N N . GLY A 1 82 ? 2.473 1.889 8.457 1.00 97.00 82 GLY A N 1
ATOM 619 C CA . GLY A 1 82 ? 2.381 2.830 9.565 1.00 97.00 82 GLY A CA 1
ATOM 620 C C . GLY A 1 82 ? 1.481 2.319 10.691 1.00 97.00 82 GLY A C 1
ATOM 621 O O . GLY A 1 82 ? 0.714 1.370 10.533 1.00 97.00 82 GLY A O 1
ATOM 622 N N . LYS A 1 83 ? 1.548 2.989 11.846 1.00 97.06 83 LYS A N 1
ATOM 623 C CA . LYS A 1 83 ? 0.603 2.754 12.946 1.00 97.06 83 LYS A CA 1
ATOM 624 C C . LYS A 1 83 ? -0.820 3.084 12.489 1.00 97.06 83 LYS A C 1
ATOM 626 O O . LYS A 1 83 ? -1.013 4.030 11.728 1.00 97.06 83 LYS A O 1
ATOM 631 N N . LEU A 1 84 ? -1.812 2.367 13.019 1.00 96.81 84 LEU A N 1
ATOM 632 C CA . LEU A 1 84 ? -3.204 2.802 12.926 1.00 96.81 84 LEU A CA 1
ATOM 633 C C . LEU A 1 84 ? -3.347 4.161 13.629 1.00 96.81 84 LEU A C 1
ATOM 635 O O . LEU A 1 84 ? -2.945 4.303 14.786 1.00 96.81 84 LEU A O 1
ATOM 639 N N . ILE A 1 85 ? -3.920 5.140 12.932 1.00 95.62 85 ILE A N 1
ATOM 640 C CA . ILE A 1 85 ? -4.215 6.470 13.471 1.00 95.62 85 ILE A CA 1
ATOM 641 C C . ILE A 1 85 ? -5.732 6.629 13.511 1.00 95.62 85 ILE A C 1
ATOM 643 O O . ILE A 1 85 ? -6.400 6.499 12.487 1.00 95.62 85 ILE A O 1
ATOM 647 N N . CYS A 1 86 ? -6.265 6.924 14.694 1.00 92.81 86 CYS A N 1
ATOM 648 C CA . CYS A 1 86 ? -7.670 7.262 14.884 1.00 92.81 86 CYS A CA 1
ATOM 649 C C . CYS A 1 86 ? -7.796 8.782 15.007 1.00 92.81 86 CYS A C 1
ATOM 651 O O . CYS A 1 86 ? -7.089 9.392 15.811 1.00 92.81 86 CYS A O 1
ATOM 653 N N . TYR A 1 87 ? -8.689 9.381 14.224 1.00 87.00 87 TYR A N 1
ATOM 654 C CA . TYR A 1 87 ? -9.048 10.791 14.361 1.00 87.00 87 TYR A CA 1
ATOM 655 C C . TYR A 1 87 ? -10.273 10.934 15.283 1.00 87.00 87 TYR A C 1
ATOM 657 O O . TYR A 1 87 ? -11.054 9.979 15.361 1.00 87.00 87 TYR A O 1
ATOM 665 N N . PRO A 1 88 ? -10.407 12.068 16.002 1.00 79.94 88 PRO A N 1
ATOM 666 C CA . PRO A 1 88 ? -11.570 12.363 16.841 1.00 79.94 88 PRO A CA 1
ATOM 667 C C . PRO A 1 88 ? -12.906 12.280 16.097 1.00 79.94 88 PRO A C 1
ATOM 669 O O . PRO A 1 88 ? -12.931 12.610 14.889 1.00 79.94 88 PRO A O 1
#

pLDDT: mean 94.81, std 3.82, range [75.12, 98.5]